Protein AF-A0A1Q4L0C9-F1 (afdb_monomer_lite)

pLDDT: mean 93.24, std 6.96, range [60.06, 98.25]

Sequence (78 aa):
MNILEVTEKLSQLKKQKGEAIANQQLIQKQAKQYEKSDPVALRESAKALLYWLDVEQEVNREIKKFIKLSKLEEAKHV

Secondary structure (DSSP, 8-state):
--HHHHHHHHHHHHHHHHHHHHHHHHHHHHHHHHTTT-HHHHHHHHHHHHHHHHHHHHHHHHHHHHHHHHHHHHHH--

Radius of gyration: 17.78 Å; chains: 1; bounding box: 40×15×52 Å

Organism: Bacillus cereus (NCBI:txid1396)

Foldseek 3Di:
DALVVLVVVLVVLVVQLVVLVVQLVVLVVVLVVCVPPPPPSNVVSVVSNVVSVVSNVVSVVVNVVSVVVNVVNVVVVD

Structure (mmCIF, N/CA/C/O backbone):
data_AF-A0A1Q4L0C9-F1
#
_entry.id   AF-A0A1Q4L0C9-F1
#
loop_
_atom_site.group_PDB
_atom_site.id
_atom_site.type_symbol
_atom_site.label_atom_id
_atom_site.label_alt_id
_atom_site.label_comp_id
_atom_site.label_asym_id
_atom_site.label_entity_id
_atom_site.label_seq_id
_atom_site.pdbx_PDB_ins_code
_atom_site.Cartn_x
_atom_site.Cartn_y
_atom_site.Cartn_z
_atom_site.occupancy
_atom_site.B_iso_or_equiv
_atom_site.auth_seq_id
_atom_site.auth_comp_id
_atom_site.auth_asym_id
_atom_site.auth_atom_id
_atom_site.pdbx_PDB_model_num
ATOM 1 N N . MET A 1 1 ? 5.554 4.031 -26.300 1.00 68.44 1 MET A N 1
ATOM 2 C CA . MET A 1 1 ? 5.719 4.614 -24.961 1.00 68.44 1 MET A CA 1
ATOM 3 C C . MET A 1 1 ? 7.192 4.934 -24.796 1.00 68.44 1 MET A C 1
ATOM 5 O O . MET A 1 1 ? 7.988 4.050 -25.078 1.00 68.44 1 MET A O 1
ATOM 9 N N . ASN A 1 2 ? 7.555 6.174 -24.474 1.00 82.88 2 ASN A N 1
ATOM 10 C CA . ASN A 1 2 ? 8.956 6.608 -24.380 1.00 82.88 2 ASN A CA 1
ATOM 11 C C . ASN A 1 2 ? 9.458 6.605 -22.920 1.00 82.88 2 ASN A C 1
ATOM 13 O O . ASN A 1 2 ? 8.672 6.503 -21.976 1.00 82.88 2 ASN A O 1
ATOM 17 N N . ILE A 1 3 ? 10.774 6.731 -22.719 1.00 86.31 3 ILE A N 1
ATOM 18 C CA . ILE A 1 3 ? 11.389 6.697 -21.382 1.00 86.31 3 ILE A CA 1
ATOM 19 C C . ILE A 1 3 ? 10.881 7.809 -20.442 1.00 86.31 3 ILE A C 1
ATOM 21 O O . ILE A 1 3 ? 10.794 7.599 -19.230 1.00 86.31 3 ILE A O 1
ATOM 25 N N . LEU A 1 4 ? 10.484 8.970 -20.980 1.00 88.38 4 LEU A N 1
ATOM 26 C CA . LEU A 1 4 ? 9.930 10.080 -20.197 1.00 88.38 4 LEU A CA 1
ATOM 27 C C . LEU A 1 4 ? 8.544 9.726 -19.644 1.00 88.38 4 LEU A C 1
ATOM 29 O O . LEU A 1 4 ? 8.307 9.900 -18.451 1.00 88.38 4 LEU A O 1
ATOM 33 N N . GLU A 1 5 ? 7.672 9.137 -20.465 1.00 89.62 5 GLU A N 1
ATOM 34 C CA . GLU A 1 5 ? 6.346 8.653 -20.055 1.00 89.62 5 GLU A CA 1
ATOM 35 C C . GLU A 1 5 ? 6.455 7.546 -18.992 1.00 89.62 5 GLU A C 1
ATOM 37 O O . GLU A 1 5 ? 5.696 7.529 -18.019 1.00 89.62 5 GLU A O 1
ATOM 42 N N . VAL A 1 6 ? 7.424 6.629 -19.137 1.00 90.56 6 VAL A N 1
ATOM 43 C CA . VAL A 1 6 ? 7.696 5.584 -18.131 1.00 90.56 6 VAL A CA 1
ATOM 44 C C . VAL A 1 6 ? 8.137 6.214 -16.809 1.00 90.56 6 VAL A C 1
ATOM 46 O O . VAL A 1 6 ? 7.647 5.832 -15.743 1.00 90.56 6 VAL A O 1
ATOM 49 N N . THR A 1 7 ? 9.038 7.195 -16.875 1.00 90.19 7 THR A N 1
ATOM 50 C CA . THR A 1 7 ? 9.586 7.885 -15.701 1.00 90.19 7 THR A CA 1
ATOM 51 C C . THR A 1 7 ? 8.513 8.681 -14.964 1.00 90.19 7 THR A C 1
ATOM 53 O O . THR A 1 7 ? 8.396 8.579 -13.739 1.00 90.19 7 THR A O 1
ATOM 56 N N . GLU A 1 8 ? 7.687 9.433 -15.692 1.00 94.88 8 GLU A N 1
ATOM 57 C CA . GLU A 1 8 ? 6.584 10.198 -15.115 1.00 94.88 8 GLU A CA 1
ATOM 58 C C . GLU A 1 8 ? 5.573 9.274 -14.431 1.00 94.88 8 GLU A C 1
ATOM 60 O O . GLU A 1 8 ? 5.209 9.492 -13.270 1.00 94.88 8 GLU A O 1
ATOM 65 N N . LYS A 1 9 ? 5.188 8.177 -15.094 1.00 95.06 9 LYS A N 1
ATOM 66 C CA . LYS A 1 9 ? 4.258 7.214 -14.504 1.00 95.06 9 LYS A CA 1
ATOM 67 C C . LYS A 1 9 ? 4.838 6.542 -13.259 1.00 95.06 9 LYS A C 1
ATOM 69 O O . LYS A 1 9 ? 4.130 6.398 -12.263 1.00 95.06 9 LYS A O 1
ATOM 74 N N . LEU A 1 10 ? 6.129 6.196 -13.252 1.00 94.69 10 LEU A N 1
ATOM 75 C CA . LEU A 1 10 ? 6.810 5.686 -12.056 1.00 94.69 10 LEU A CA 1
ATOM 76 C C . LEU A 1 10 ? 6.800 6.693 -10.900 1.00 94.69 10 LEU A C 1
ATOM 78 O O . LEU A 1 10 ? 6.626 6.289 -9.749 1.00 94.69 10 LEU A O 1
ATOM 82 N N . SER A 1 11 ? 6.973 7.985 -11.185 1.00 96.44 11 SER A N 1
ATOM 83 C CA . SER A 1 11 ? 6.889 9.047 -10.176 1.00 96.44 11 SER A CA 1
ATOM 84 C C . SER A 1 11 ? 5.490 9.116 -9.549 1.00 96.44 11 SER A C 1
ATOM 86 O O . SER A 1 11 ? 5.351 9.088 -8.323 1.00 96.44 11 SER A O 1
ATOM 88 N N . GLN A 1 12 ? 4.444 9.090 -10.381 1.00 97.69 12 GLN A N 1
ATOM 89 C CA . GLN A 1 12 ? 3.049 9.083 -9.927 1.00 97.69 12 GLN A CA 1
ATOM 90 C C . GLN A 1 12 ? 2.732 7.859 -9.056 1.00 97.69 12 GLN A C 1
ATOM 92 O O . GLN A 1 12 ? 2.166 8.002 -7.974 1.00 97.69 12 GLN A O 1
ATOM 97 N N . LEU A 1 13 ? 3.152 6.664 -9.480 1.00 97.62 13 LEU A N 1
ATOM 98 C CA . LEU A 1 13 ? 2.926 5.430 -8.724 1.00 97.62 13 LEU A CA 1
ATOM 99 C C . LEU A 1 13 ? 3.648 5.440 -7.369 1.00 97.62 13 LEU A C 1
ATOM 101 O O . LEU A 1 13 ? 3.094 5.005 -6.361 1.00 97.62 13 LEU A O 1
ATOM 105 N N . LYS A 1 14 ? 4.873 5.979 -7.304 1.00 96.56 14 LYS A N 1
ATOM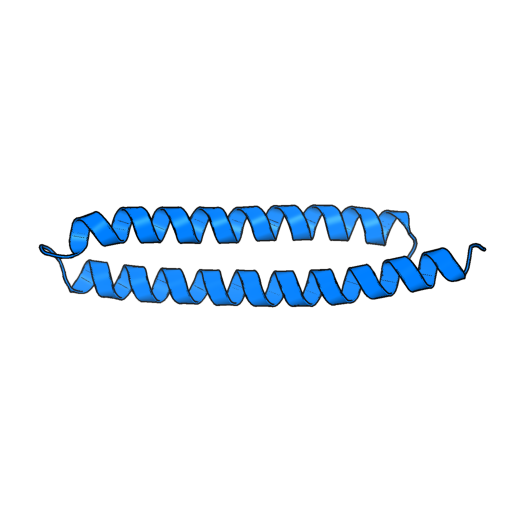 106 C CA . LYS A 1 14 ? 5.592 6.145 -6.029 1.00 96.56 14 LYS A CA 1
ATOM 107 C C . LYS A 1 14 ? 4.849 7.082 -5.077 1.00 96.56 14 LYS A C 1
ATOM 109 O O . LYS A 1 14 ? 4.779 6.785 -3.885 1.00 96.56 14 LYS A O 1
ATOM 114 N N . LYS A 1 15 ? 4.273 8.173 -5.593 1.00 97.94 15 LYS A N 1
ATOM 115 C CA . LYS A 1 15 ? 3.443 9.086 -4.798 1.00 97.94 15 LYS A CA 1
ATOM 116 C C . LYS A 1 15 ? 2.199 8.376 -4.253 1.00 97.94 15 LYS A C 1
ATOM 118 O O . LYS A 1 15 ? 1.975 8.412 -3.048 1.00 97.94 15 LYS A O 1
ATOM 123 N N . GLN A 1 16 ? 1.464 7.658 -5.104 1.00 97.56 16 GLN A N 1
ATOM 124 C CA . GLN A 1 16 ? 0.280 6.884 -4.702 1.00 97.56 16 GLN A CA 1
ATOM 125 C C . GLN A 1 16 ? 0.604 5.829 -3.639 1.00 97.56 16 GLN A C 1
ATOM 127 O O . GLN A 1 16 ? -0.137 5.664 -2.673 1.00 97.56 16 GLN A O 1
ATOM 132 N N . LYS A 1 17 ? 1.748 5.146 -3.764 1.00 97.25 17 LYS A N 1
ATOM 133 C CA . LYS A 1 17 ? 2.216 4.216 -2.732 1.00 97.25 17 LYS A CA 1
ATOM 134 C C . LYS A 1 17 ? 2.437 4.928 -1.394 1.00 97.25 17 LYS A C 1
ATOM 136 O O . LYS A 1 17 ? 2.042 4.409 -0.354 1.00 97.25 17 LYS A O 1
ATOM 141 N N . GLY A 1 18 ? 3.063 6.106 -1.417 1.00 97.50 18 GLY A N 1
ATOM 142 C CA . GLY A 1 18 ? 3.258 6.928 -0.221 1.00 97.50 18 GLY A CA 1
ATOM 143 C C . GLY A 1 18 ? 1.936 7.321 0.444 1.00 97.50 18 GLY A C 1
ATOM 144 O O . GLY A 1 18 ? 1.806 7.211 1.660 1.00 97.50 18 GLY A O 1
ATOM 145 N N . GLU A 1 19 ? 0.936 7.702 -0.351 1.00 97.88 19 GLU A N 1
ATOM 146 C CA . GLU A 1 19 ? -0.416 8.019 0.129 1.00 97.88 19 GLU A CA 1
ATOM 147 C C . GLU A 1 19 ? -1.106 6.799 0.757 1.00 97.88 19 GLU A C 1
ATOM 149 O O . GLU A 1 19 ? -1.695 6.914 1.832 1.00 97.88 19 GLU A O 1
ATOM 154 N N . ALA A 1 20 ? -0.994 5.615 0.146 1.00 98.00 20 ALA A N 1
ATOM 155 C CA . ALA A 1 20 ? -1.543 4.383 0.713 1.00 98.00 20 ALA A CA 1
ATOM 156 C C . ALA A 1 20 ? -0.923 4.066 2.085 1.00 98.00 20 ALA A C 1
ATOM 158 O O . ALA A 1 20 ? -1.650 3.830 3.049 1.00 98.00 20 ALA A O 1
ATOM 159 N N . ILE A 1 21 ? 0.406 4.152 2.208 1.00 97.94 21 ILE A N 1
ATOM 160 C CA . ILE A 1 21 ? 1.119 3.923 3.476 1.00 97.94 21 ILE A CA 1
ATOM 161 C C . ILE A 1 21 ? 0.706 4.950 4.542 1.00 97.94 21 ILE A C 1
ATOM 163 O O . ILE A 1 21 ? 0.470 4.583 5.694 1.00 97.94 21 ILE A O 1
ATOM 167 N N . ALA A 1 22 ? 0.580 6.229 4.177 1.00 98.12 22 ALA A N 1
ATOM 168 C CA . ALA A 1 22 ? 0.143 7.271 5.107 1.00 98.12 22 ALA A CA 1
ATOM 169 C C . ALA A 1 22 ? -1.274 7.000 5.645 1.00 98.12 22 ALA A C 1
ATOM 171 O O . ALA A 1 22 ? -1.524 7.151 6.844 1.00 98.12 22 ALA A O 1
ATOM 172 N N . ASN A 1 23 ? -2.187 6.533 4.787 1.00 98.25 23 ASN A N 1
ATOM 173 C CA . ASN A 1 23 ? -3.533 6.141 5.201 1.00 98.25 23 ASN A CA 1
ATOM 174 C C . ASN A 1 23 ? -3.524 4.926 6.138 1.00 98.25 23 ASN A C 1
ATOM 176 O O . ASN A 1 23 ? -4.203 4.950 7.165 1.00 98.25 23 ASN A O 1
ATOM 180 N N . GLN A 1 24 ? -2.717 3.899 5.848 1.00 97.88 24 GLN A N 1
ATOM 181 C CA . GLN A 1 24 ? -2.551 2.752 6.749 1.00 97.88 24 GLN A CA 1
ATOM 182 C C . GLN A 1 24 ? -2.095 3.203 8.151 1.00 97.88 24 GLN A C 1
ATOM 184 O O . GLN A 1 24 ? -2.674 2.784 9.155 1.00 97.88 24 GLN A O 1
ATOM 189 N N . GLN A 1 25 ? -1.109 4.105 8.234 1.00 97.94 25 GLN A N 1
ATOM 190 C CA . GLN A 1 25 ? -0.612 4.646 9.508 1.00 97.94 25 GLN A CA 1
ATOM 191 C C . GLN A 1 25 ? -1.676 5.454 10.262 1.00 97.94 25 GLN A C 1
ATOM 193 O O . GLN A 1 25 ? -1.800 5.329 11.485 1.00 97.94 25 GLN A O 1
ATOM 198 N N . LEU A 1 26 ? -2.457 6.271 9.550 1.00 97.75 26 LEU A N 1
ATOM 199 C CA . LEU A 1 26 ? -3.548 7.046 10.138 1.00 97.75 26 LEU A CA 1
ATOM 200 C C . LEU A 1 26 ? -4.610 6.130 10.756 1.00 97.75 26 LEU A C 1
ATOM 202 O O . LEU A 1 26 ? -4.982 6.322 11.915 1.00 97.75 26 LEU A O 1
ATOM 206 N N . ILE A 1 27 ? -5.040 5.106 10.017 1.00 97.06 27 ILE A N 1
ATOM 207 C CA . ILE A 1 27 ? -6.040 4.133 10.474 1.00 97.06 27 ILE A CA 1
ATOM 208 C C . ILE A 1 27 ? -5.528 3.370 11.691 1.00 97.06 27 ILE A C 1
ATOM 210 O O . ILE A 1 27 ? -6.242 3.235 12.679 1.00 97.06 27 ILE A O 1
ATOM 214 N N . GLN A 1 28 ? -4.271 2.922 11.675 1.00 96.31 28 GLN A N 1
ATOM 215 C CA . GLN A 1 28 ? -3.666 2.256 12.831 1.00 96.31 28 GLN A CA 1
ATOM 216 C C . GLN A 1 28 ? -3.618 3.169 14.063 1.00 96.31 28 GLN A C 1
ATOM 218 O O . GLN A 1 28 ? -3.854 2.713 15.182 1.00 96.31 28 GLN A O 1
ATOM 223 N N . LYS A 1 29 ? -3.336 4.466 13.885 1.00 96.12 29 LYS A N 1
ATOM 224 C CA . LYS A 1 29 ? -3.355 5.443 14.983 1.00 96.12 29 LYS A CA 1
ATOM 225 C C . LYS A 1 29 ? -4.767 5.647 15.542 1.00 96.12 29 LYS A C 1
ATOM 227 O O . LYS A 1 29 ? -4.910 5.750 16.758 1.00 96.12 29 LYS A O 1
ATOM 232 N N . GLN A 1 30 ? -5.782 5.693 14.682 1.00 92.88 30 GLN A N 1
ATOM 233 C CA . GLN A 1 30 ? -7.188 5.805 15.085 1.00 92.88 30 GLN A CA 1
ATOM 234 C C . GLN A 1 30 ? -7.670 4.536 15.796 1.00 92.88 30 GLN A C 1
ATOM 236 O O . GLN A 1 30 ? -8.238 4.624 16.879 1.00 92.88 30 GLN A O 1
ATOM 241 N N . ALA A 1 31 ? -7.348 3.355 15.263 1.00 94.62 31 ALA A N 1
ATOM 242 C CA . ALA A 1 31 ? -7.711 2.060 15.838 1.00 94.62 31 ALA A CA 1
ATOM 243 C C . ALA A 1 31 ? -7.263 1.910 17.303 1.00 94.62 31 ALA A C 1
ATOM 245 O O . ALA A 1 31 ? -8.015 1.395 18.129 1.00 94.62 31 ALA A O 1
ATOM 246 N N . LYS A 1 32 ? -6.082 2.440 17.657 1.00 94.50 32 LYS A N 1
ATOM 24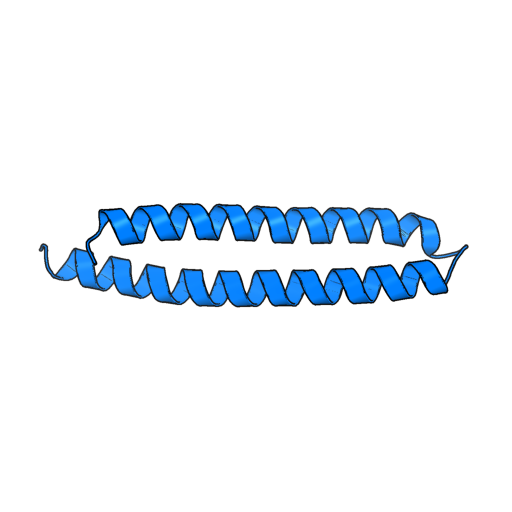7 C CA . LYS A 1 32 ? -5.576 2.453 19.043 1.00 94.50 32 LYS A CA 1
ATOM 248 C C . LYS A 1 32 ? -6.487 3.192 20.027 1.00 94.50 32 LYS A C 1
ATOM 250 O O . 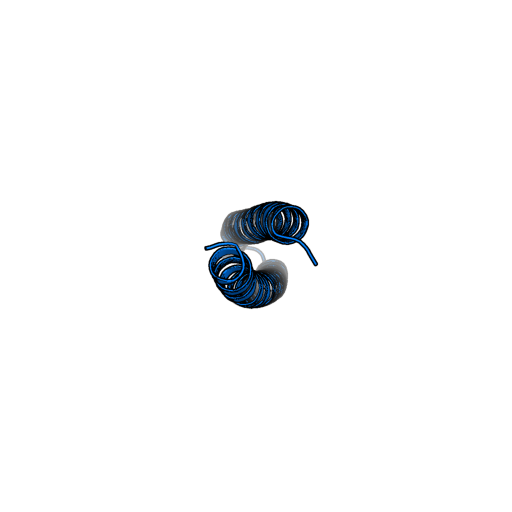LYS A 1 32 ? -6.468 2.882 21.212 1.00 94.50 32 LYS A O 1
ATOM 255 N N . GLN A 1 33 ? -7.276 4.164 19.567 1.00 93.44 33 GLN A N 1
ATOM 256 C CA . GLN A 1 33 ? -8.227 4.892 20.418 1.00 93.44 33 GLN A CA 1
ATOM 257 C C . GLN A 1 33 ? -9.473 4.055 20.743 1.00 93.44 33 GLN A C 1
ATOM 259 O O . GLN A 1 33 ? -10.135 4.310 21.749 1.00 93.44 33 GLN A O 1
ATOM 264 N N . TYR A 1 34 ? -9.768 3.047 19.916 1.00 91.38 34 TYR A N 1
ATOM 265 C CA . TYR A 1 34 ? -10.970 2.218 20.009 1.00 91.38 34 TYR A CA 1
ATOM 266 C C . TYR A 1 34 ? -10.740 0.854 20.674 1.00 91.38 34 TYR A C 1
ATOM 268 O O . TYR A 1 34 ? -11.711 0.201 21.050 1.00 91.38 34 TYR A O 1
ATOM 276 N N . GLU A 1 35 ? -9.483 0.437 20.878 1.00 85.62 35 GLU A N 1
ATOM 277 C CA . GLU A 1 35 ? -9.099 -0.900 21.378 1.00 85.62 35 GLU A CA 1
ATOM 278 C C . GLU A 1 35 ? -9.864 -1.380 22.623 1.00 85.62 35 GLU A C 1
ATOM 280 O O . GLU A 1 35 ? -10.068 -2.580 22.788 1.00 85.62 35 GLU A O 1
ATOM 285 N N . LYS A 1 36 ? -10.272 -0.466 23.510 1.00 88.62 36 LYS A N 1
ATOM 286 C CA . LYS A 1 36 ? -10.931 -0.793 24.789 1.00 88.62 36 LYS A CA 1
ATOM 287 C C . LYS A 1 36 ? -12.323 -0.182 24.948 1.00 88.62 36 LYS A C 1
ATOM 289 O O . LYS A 1 36 ? -12.903 -0.289 26.024 1.00 88.62 36 LYS A O 1
ATOM 294 N N . SER A 1 37 ? -12.825 0.499 23.923 1.00 91.75 37 SER A N 1
ATOM 295 C CA . SER A 1 37 ? -14.013 1.353 24.026 1.00 91.75 37 SER A CA 1
ATOM 296 C C . SER A 1 37 ? -15.056 1.056 22.958 1.00 91.75 37 SER A C 1
ATOM 298 O O . SER A 1 37 ? -16.243 1.123 23.261 1.00 91.75 37 SER A O 1
ATOM 300 N N . ASP A 1 38 ? -1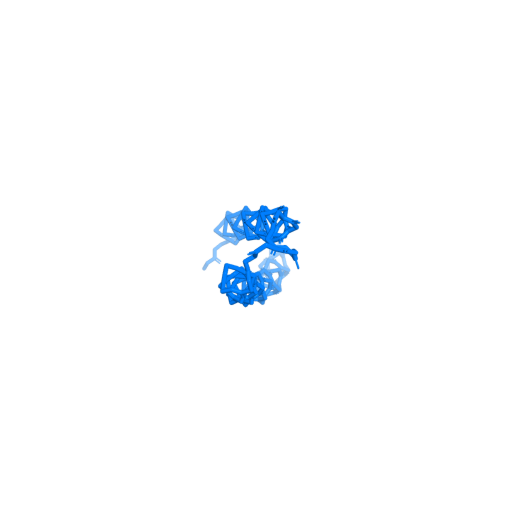4.641 0.698 21.739 1.00 93.88 38 ASP A N 1
ATOM 301 C CA . ASP A 1 38 ? -15.564 0.504 20.624 1.00 93.88 38 ASP A CA 1
ATOM 302 C C . ASP A 1 38 ? -15.100 -0.623 19.674 1.00 93.88 38 ASP A C 1
ATOM 304 O O . ASP A 1 38 ? -14.299 -0.404 18.756 1.00 93.88 38 ASP A O 1
ATOM 308 N N . PRO A 1 39 ? -15.613 -1.855 19.856 1.00 92.31 39 PRO A N 1
ATOM 309 C CA . PRO A 1 39 ? -15.269 -2.982 18.995 1.00 92.31 39 PRO A CA 1
ATOM 310 C C . PRO A 1 39 ? -15.819 -2.844 17.566 1.00 92.31 39 PRO A C 1
ATOM 312 O O . PRO A 1 39 ? -15.282 -3.469 16.647 1.00 92.31 39 PRO A O 1
ATOM 315 N N . VAL A 1 40 ? -16.870 -2.042 17.349 1.00 95.19 40 VAL A N 1
ATOM 316 C CA . VAL A 1 40 ? -17.421 -1.793 16.008 1.00 95.19 40 VAL A CA 1
ATOM 317 C C . VAL A 1 40 ? -16.468 -0.888 15.234 1.00 95.19 40 VAL A C 1
ATOM 319 O O . VAL A 1 40 ? -16.051 -1.251 14.132 1.00 95.19 40 VAL A O 1
ATOM 322 N N . ALA A 1 41 ? -16.036 0.223 15.835 1.00 93.62 41 ALA A N 1
ATOM 323 C CA . ALA A 1 41 ? -15.046 1.119 15.236 1.00 93.62 41 ALA A CA 1
ATOM 324 C C . ALA A 1 41 ? -13.708 0.409 14.962 1.00 93.62 41 ALA A C 1
ATOM 326 O O . ALA A 1 41 ? -13.082 0.633 13.921 1.00 93.62 41 ALA A O 1
ATOM 327 N N . LEU A 1 42 ? -13.285 -0.506 15.843 1.00 94.94 42 LEU A N 1
ATOM 328 C CA . LEU A 1 42 ? -12.088 -1.321 15.626 1.00 94.94 42 LEU A CA 1
ATOM 329 C C . LEU A 1 42 ? -12.227 -2.246 14.402 1.00 94.94 42 LEU A C 1
ATOM 331 O O . LEU A 1 42 ? -11.302 -2.347 13.593 1.00 94.94 42 LEU A O 1
ATOM 335 N N . ARG A 1 43 ? -13.391 -2.889 14.221 1.00 95.69 43 ARG A N 1
ATOM 336 C CA . ARG A 1 43 ? -13.666 -3.740 13.050 1.00 95.69 43 ARG A CA 1
ATOM 337 C C . ARG A 1 43 ? -13.681 -2.934 11.750 1.00 95.69 43 ARG A C 1
ATOM 339 O O . ARG A 1 43 ? -13.115 -3.391 10.758 1.00 95.69 43 ARG A O 1
ATOM 346 N N . GLU A 1 44 ? -14.298 -1.756 11.743 1.00 96.50 44 GLU A N 1
ATOM 347 C CA . GLU A 1 44 ? -14.287 -0.874 10.569 1.00 96.50 44 GLU A CA 1
ATOM 348 C C . GLU A 1 44 ? -12.871 -0.371 10.253 1.00 96.50 44 GLU A C 1
ATOM 350 O O . GLU A 1 44 ? -12.461 -0.372 9.092 1.00 96.50 44 GLU A O 1
ATOM 355 N N . SER A 1 45 ? -12.070 -0.069 11.280 1.00 96.19 45 SER A N 1
ATOM 356 C CA . SER A 1 45 ? -10.654 0.284 11.105 1.00 96.19 45 SER A CA 1
ATOM 357 C C . SER A 1 45 ? -9.858 -0.863 10.469 1.00 96.19 45 SER A C 1
ATOM 359 O O . SER A 1 45 ? -9.048 -0.633 9.573 1.00 96.19 45 SER A O 1
ATOM 361 N N . ALA A 1 46 ? -10.114 -2.115 10.867 1.00 95.81 46 ALA A N 1
ATOM 362 C CA . ALA A 1 46 ? -9.468 -3.283 10.267 1.00 95.81 46 ALA A CA 1
ATOM 363 C C . ALA A 1 46 ? -9.846 -3.470 8.785 1.00 95.81 46 ALA A C 1
ATOM 365 O O . ALA A 1 46 ? -8.972 -3.735 7.961 1.00 95.81 46 ALA A O 1
ATOM 366 N N . LYS A 1 47 ? -11.123 -3.281 8.422 1.00 97.88 47 LYS A N 1
ATOM 367 C CA . LYS A 1 47 ? -11.569 -3.314 7.015 1.00 97.88 47 LYS A CA 1
ATOM 368 C C . LYS A 1 47 ? -10.901 -2.219 6.184 1.00 97.88 47 LYS A C 1
ATOM 370 O O . LYS A 1 47 ? -10.421 -2.494 5.088 1.00 97.88 47 LYS A O 1
ATOM 375 N N . ALA A 1 48 ? -10.837 -0.998 6.714 1.00 97.31 48 ALA A N 1
ATOM 376 C CA . ALA A 1 48 ? -10.179 0.117 6.043 1.00 97.31 48 ALA A CA 1
ATOM 377 C C . ALA A 1 48 ? -8.676 -0.144 5.855 1.00 97.31 48 ALA A C 1
ATOM 379 O O . ALA A 1 48 ? -8.125 0.145 4.793 1.00 97.31 48 ALA A O 1
ATOM 380 N N . LEU A 1 49 ? -8.012 -0.740 6.851 1.00 97.56 49 LEU A N 1
ATOM 381 C CA . LEU A 1 49 ? -6.605 -1.118 6.746 1.00 97.56 49 LEU A CA 1
ATOM 382 C C . LEU A 1 49 ? -6.379 -2.172 5.653 1.00 97.56 49 LEU A C 1
ATOM 384 O O . LEU A 1 49 ? -5.447 -2.026 4.866 1.00 97.56 49 LEU A O 1
ATOM 388 N N . LEU A 1 50 ? -7.237 -3.196 5.575 1.00 97.81 50 LEU A N 1
ATOM 389 C CA . LEU A 1 50 ? -7.181 -4.211 4.516 1.00 97.81 50 LEU A CA 1
ATOM 390 C C . LEU A 1 50 ? -7.333 -3.588 3.126 1.00 97.81 50 LEU A C 1
ATOM 392 O O . LEU A 1 50 ? -6.518 -3.859 2.251 1.00 97.81 50 LEU A O 1
ATOM 396 N N . TYR A 1 51 ? -8.298 -2.683 2.953 1.00 98.06 51 TYR A N 1
ATOM 397 C CA . TYR A 1 51 ? -8.468 -1.953 1.697 1.00 98.06 51 TYR A CA 1
ATOM 398 C C . TYR A 1 51 ? -7.182 -1.222 1.273 1.00 98.06 51 TYR A C 1
ATOM 400 O O . TYR A 1 51 ? -6.727 -1.362 0.140 1.00 98.06 51 TYR A O 1
ATOM 408 N N . TRP A 1 52 ? -6.550 -0.470 2.179 1.00 98.06 52 TRP A N 1
ATOM 409 C CA . TRP A 1 52 ? -5.328 0.266 1.839 1.00 98.06 52 TRP A CA 1
ATOM 410 C C . TRP A 1 52 ? -4.100 -0.628 1.646 1.00 98.06 52 TRP A C 1
ATOM 412 O O . TRP A 1 52 ? -3.176 -0.233 0.929 1.00 98.06 52 TRP A O 1
ATOM 422 N N . LEU A 1 53 ? -4.074 -1.818 2.250 1.00 97.88 53 LEU A N 1
ATOM 423 C CA . LEU A 1 53 ? -3.069 -2.840 1.953 1.00 97.88 53 LEU A CA 1
ATOM 424 C C . LEU A 1 53 ? -3.238 -3.375 0.528 1.00 97.88 53 LEU A C 1
ATOM 426 O O . LEU A 1 53 ? -2.248 -3.472 -0.197 1.00 97.88 53 LEU A O 1
ATOM 430 N N . ASP A 1 54 ? -4.469 -3.656 0.099 1.00 98.25 54 ASP A N 1
ATOM 431 C CA . ASP A 1 54 ? -4.751 -4.108 -1.268 1.00 98.25 54 ASP A CA 1
ATOM 432 C C . ASP A 1 54 ? -4.366 -3.039 -2.302 1.00 98.25 54 ASP A C 1
ATOM 434 O O . ASP A 1 54 ? -3.697 -3.341 -3.295 1.00 98.25 54 ASP A O 1
ATOM 438 N N . VAL A 1 55 ? -4.692 -1.768 -2.031 1.00 97.69 55 VAL A N 1
ATOM 439 C CA . VAL A 1 55 ? -4.267 -0.629 -2.865 1.00 97.69 55 VAL A CA 1
ATOM 440 C C . VAL A 1 55 ? -2.741 -0.558 -2.966 1.00 97.69 55 VAL A C 1
ATOM 442 O O . VAL A 1 55 ? -2.198 -0.443 -4.066 1.00 97.69 55 VAL A O 1
ATOM 445 N N . GLU A 1 56 ? -2.020 -0.656 -1.844 1.00 97.75 56 GLU A N 1
ATOM 446 C CA . GLU A 1 56 ? -0.553 -0.622 -1.856 1.00 97.75 56 GLU A CA 1
ATOM 447 C C . GLU A 1 56 ? 0.043 -1.798 -2.647 1.00 97.75 56 GLU A C 1
ATOM 449 O O . GLU A 1 56 ? 1.023 -1.631 -3.383 1.00 97.75 56 GLU A O 1
ATOM 454 N N . GLN A 1 57 ? -0.542 -2.993 -2.520 1.00 97.81 57 GLN A N 1
ATOM 455 C CA . GLN A 1 57 ? -0.111 -4.168 -3.270 1.00 97.81 57 GLN A CA 1
ATOM 456 C C . GLN A 1 57 ? -0.290 -3.981 -4.776 1.00 97.81 57 GLN A C 1
ATOM 458 O O . GLN A 1 57 ? 0.626 -4.323 -5.532 1.00 97.81 57 GLN A O 1
ATOM 463 N N . GLU A 1 58 ? -1.416 -3.423 -5.217 1.00 97.94 58 GLU A N 1
ATOM 464 C CA . GLU A 1 58 ? -1.657 -3.194 -6.641 1.00 97.94 58 GLU A 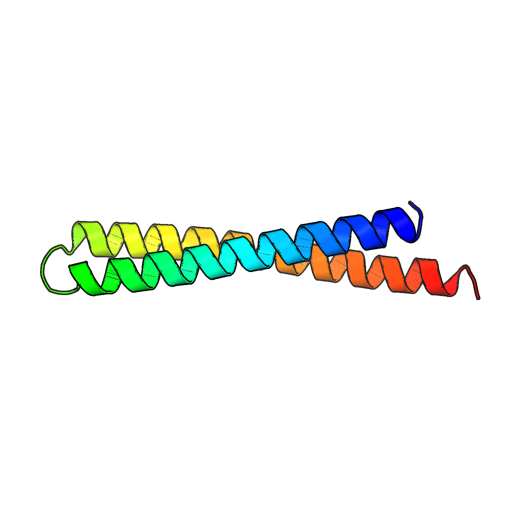CA 1
ATOM 465 C C . GLU A 1 58 ? -0.713 -2.125 -7.201 1.00 97.94 58 GLU A C 1
ATOM 467 O O . GLU A 1 58 ? -0.017 -2.377 -8.188 1.00 97.94 58 GLU A O 1
ATOM 472 N N . VAL A 1 59 ? -0.541 -1.000 -6.498 1.00 97.50 59 VAL A N 1
ATOM 473 C CA . VAL A 1 59 ? 0.442 0.027 -6.881 1.00 97.50 59 VAL A CA 1
ATOM 474 C C . VAL A 1 59 ? 1.858 -0.565 -6.942 1.00 97.50 59 VAL A C 1
ATOM 476 O O . VAL A 1 59 ? 2.606 -0.309 -7.885 1.00 97.50 59 VAL A O 1
ATOM 479 N N . ASN A 1 60 ? 2.242 -1.425 -5.993 1.00 97.12 60 ASN A N 1
ATOM 480 C CA . ASN A 1 60 ? 3.534 -2.120 -6.030 1.00 97.12 60 ASN A CA 1
ATOM 481 C C . ASN A 1 60 ? 3.683 -3.042 -7.251 1.00 97.12 60 ASN A C 1
ATOM 483 O O . ASN A 1 60 ? 4.782 -3.145 -7.812 1.00 97.12 60 ASN A O 1
ATOM 487 N N . ARG A 1 61 ? 2.620 -3.742 -7.665 1.00 97.69 61 ARG A N 1
ATOM 488 C CA . ARG A 1 61 ? 2.636 -4.573 -8.880 1.00 97.69 61 ARG A CA 1
ATOM 489 C C . ARG A 1 61 ? 2.821 -3.709 -10.119 1.00 97.69 61 ARG A C 1
ATOM 491 O O . ARG A 1 61 ? 3.634 -4.067 -10.973 1.00 97.69 61 ARG A O 1
ATOM 498 N N . GLU A 1 62 ? 2.141 -2.570 -10.199 1.00 96.88 62 GLU A N 1
ATOM 499 C CA . GLU A 1 62 ? 2.315 -1.618 -11.297 1.00 96.88 62 GLU A CA 1
ATOM 500 C C . GLU A 1 62 ? 3.734 -1.048 -11.340 1.00 96.88 62 GLU A C 1
ATOM 502 O O . GLU A 1 62 ? 4.384 -1.121 -12.382 1.00 96.88 62 GLU A O 1
ATOM 507 N N . ILE A 1 63 ? 4.287 -0.608 -10.205 1.00 96.12 63 ILE A N 1
ATOM 508 C CA . ILE A 1 63 ? 5.680 -0.135 -10.125 1.00 96.12 63 ILE A CA 1
ATOM 509 C C . ILE A 1 63 ? 6.642 -1.191 -10.680 1.00 96.12 63 ILE A C 1
ATOM 511 O O . ILE A 1 63 ? 7.512 -0.873 -11.490 1.00 96.12 63 ILE A O 1
ATOM 515 N N . LYS A 1 64 ? 6.479 -2.468 -10.303 1.00 95.81 64 LYS A N 1
ATOM 516 C CA . LYS A 1 64 ? 7.324 -3.559 -10.819 1.00 95.81 64 LYS A CA 1
ATOM 517 C C . LYS A 1 64 ? 7.203 -3.730 -12.335 1.00 95.81 64 LYS A C 1
ATOM 519 O O . LYS A 1 64 ? 8.217 -3.999 -12.981 1.00 95.81 64 LYS A O 1
ATOM 524 N N . LYS A 1 65 ? 6.001 -3.589 -12.907 1.00 94.94 65 LYS A N 1
ATOM 525 C CA . LYS A 1 65 ? 5.790 -3.636 -14.366 1.00 94.94 65 LYS A CA 1
ATOM 526 C C . LYS A 1 65 ? 6.534 -2.485 -15.051 1.00 94.94 65 LYS A C 1
ATOM 528 O O . LYS A 1 65 ? 7.302 -2.729 -15.977 1.00 94.94 65 LYS A O 1
ATOM 533 N N . PHE A 1 66 ? 6.387 -1.260 -14.549 1.00 93.00 66 PHE A N 1
ATOM 534 C CA . PHE A 1 66 ? 7.008 -0.077 -15.149 1.00 93.00 66 PHE A CA 1
ATOM 535 C C . PHE A 1 66 ? 8.531 -0.025 -14.972 1.00 93.00 66 PHE A C 1
ATOM 537 O O . PHE A 1 66 ? 9.223 0.416 -15.882 1.00 93.00 66 PHE A O 1
ATOM 544 N N . ILE A 1 67 ? 9.088 -0.552 -13.875 1.00 92.62 67 ILE A N 1
ATOM 545 C CA . ILE A 1 67 ? 10.548 -0.709 -13.729 1.00 92.62 67 ILE A CA 1
ATOM 546 C C . ILE A 1 67 ? 11.105 -1.639 -14.813 1.00 92.62 67 ILE A C 1
ATOM 548 O O . ILE A 1 67 ? 12.160 -1.361 -15.379 1.00 92.62 67 ILE A O 1
ATOM 552 N N . LYS A 1 68 ? 10.415 -2.749 -15.115 1.00 92.56 68 LYS A N 1
ATOM 553 C CA . LYS A 1 68 ? 10.835 -3.651 -16.199 1.00 92.56 68 LYS A CA 1
ATOM 554 C C . LYS A 1 68 ? 10.766 -2.956 -17.559 1.00 92.56 68 LYS A C 1
ATOM 556 O O . LYS A 1 68 ? 11.689 -3.117 -18.346 1.00 92.56 68 LYS A O 1
ATOM 561 N N . LEU A 1 69 ? 9.714 -2.171 -17.808 1.00 90.50 69 LEU A N 1
ATOM 562 C CA . LEU A 1 69 ? 9.584 -1.380 -19.036 1.00 90.50 69 LEU A CA 1
ATOM 563 C C . LEU A 1 69 ? 10.700 -0.335 -19.168 1.00 90.50 69 LEU A C 1
ATOM 565 O O . LEU A 1 69 ? 11.296 -0.253 -20.232 1.00 90.50 69 LEU A O 1
ATOM 569 N N . SER A 1 70 ? 11.048 0.382 -18.091 1.00 88.31 70 SER A N 1
ATOM 570 C CA . SER A 1 70 ? 12.151 1.364 -18.087 1.00 88.31 70 SER A CA 1
ATOM 571 C C . SER A 1 70 ? 13.456 0.741 -18.571 1.00 88.31 70 SER A C 1
ATOM 573 O O . SER A 1 70 ? 14.076 1.251 -19.493 1.00 88.31 70 SER A O 1
ATOM 575 N N . LYS A 1 71 ? 13.815 -0.428 -18.025 1.00 89.69 71 LYS A N 1
ATOM 576 C CA . LYS A 1 71 ? 15.038 -1.150 -18.407 1.00 89.69 71 LYS A CA 1
ATOM 577 C C . LYS A 1 71 ? 15.043 -1.592 -19.871 1.00 89.69 71 LYS A C 1
ATOM 579 O O . LYS A 1 71 ? 16.095 -1.603 -20.49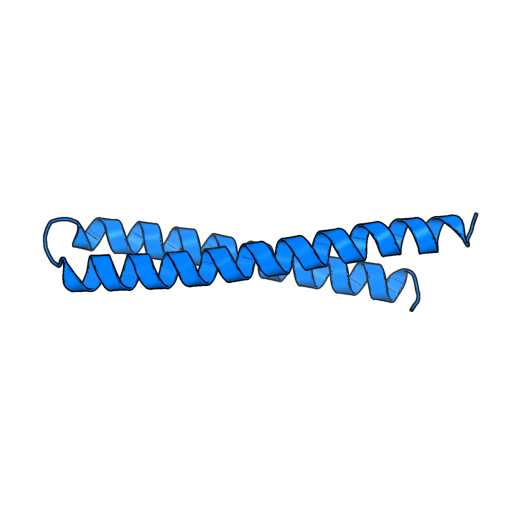9 1.00 89.69 71 LYS A O 1
ATOM 584 N N . LEU A 1 72 ? 13.886 -1.997 -20.400 1.00 89.69 72 LEU A N 1
ATOM 585 C CA . LEU A 1 72 ? 13.759 -2.386 -21.807 1.00 89.69 72 LEU A CA 1
ATOM 586 C C . LEU A 1 72 ? 13.891 -1.181 -22.738 1.00 89.69 72 LEU A C 1
ATOM 588 O O . LEU A 1 72 ? 14.516 -1.307 -23.784 1.00 89.69 72 LEU A O 1
ATOM 592 N N . GLU A 1 73 ? 13.315 -0.036 -22.373 1.00 85.62 73 GLU A N 1
ATOM 593 C CA . GLU A 1 73 ? 13.461 1.198 -23.150 1.00 85.62 73 GLU A CA 1
ATOM 594 C C . GLU A 1 73 ? 14.898 1.729 -23.084 1.00 85.62 73 GLU A C 1
ATOM 596 O O . GLU A 1 73 ? 15.467 2.048 -24.121 1.00 85.62 73 GLU A O 1
ATOM 601 N N . GLU A 1 74 ? 15.535 1.726 -21.910 1.00 83.19 74 GLU A N 1
ATOM 602 C CA . GLU A 1 74 ? 16.955 2.077 -21.756 1.00 83.19 74 GLU A CA 1
ATOM 603 C C . GLU A 1 74 ? 17.852 1.226 -22.668 1.00 83.19 74 GLU A C 1
ATOM 605 O O . GLU A 1 74 ? 18.681 1.774 -23.386 1.00 83.19 74 GLU A O 1
ATOM 610 N N . ALA A 1 75 ? 17.639 -0.094 -22.720 1.00 87.06 75 ALA A N 1
ATOM 611 C CA . ALA A 1 75 ? 18.429 -1.002 -23.556 1.00 87.06 75 ALA A CA 1
ATOM 612 C C . ALA A 1 75 ? 18.248 -0.797 -25.072 1.00 87.06 75 ALA A C 1
ATOM 614 O O . ALA A 1 75 ? 19.108 -1.217 -25.837 1.00 87.06 75 ALA A O 1
ATOM 615 N N . LYS A 1 76 ? 17.148 -0.180 -25.525 1.00 83.88 76 LYS A N 1
ATOM 616 C CA . LYS A 1 76 ? 16.946 0.171 -26.946 1.00 83.88 76 LYS A CA 1
ATOM 617 C C . LYS A 1 76 ? 17.696 1.437 -27.357 1.00 83.88 76 LYS A C 1
ATOM 619 O O . LYS A 1 76 ? 17.830 1.701 -28.549 1.00 83.88 76 LYS A O 1
ATOM 624 N N . HIS A 1 77 ? 18.099 2.245 -26.381 1.00 67.06 77 HIS A N 1
ATOM 625 C CA . HIS A 1 77 ? 18.787 3.516 -26.579 1.00 67.06 77 HIS A CA 1
ATOM 626 C C . HIS A 1 77 ? 20.306 3.419 -26.326 1.00 67.06 77 HIS A C 1
ATOM 628 O O . HIS A 1 77 ? 20.977 4.451 -26.335 1.00 67.06 77 HIS A O 1
ATOM 634 N N . VAL A 1 78 ? 20.829 2.202 -26.116 1.00 60.06 78 VAL A N 1
ATOM 635 C CA . VAL A 1 78 ? 22.260 1.844 -26.020 1.00 60.06 78 VAL A CA 1
ATOM 636 C C . VAL A 1 78 ? 22.669 1.105 -27.287 1.00 60.06 78 VAL A C 1
ATOM 638 O O . VAL A 1 78 ? 23.770 1.403 -27.797 1.00 60.06 78 VAL A O 1
#